Protein AF-A0A3P7GEI5-F1 (afdb_monomer_lite)

pLDDT: mean 79.21, std 18.47, range [28.09, 93.94]

Structure (mmCIF, N/CA/C/O backbone):
data_AF-A0A3P7GEI5-F1
#
_entry.id   AF-A0A3P7GEI5-F1
#
loop_
_atom_site.group_PDB
_atom_site.id
_atom_site.type_symbol
_atom_site.label_atom_id
_atom_site.label_alt_id
_atom_site.label_comp_id
_atom_site.label_asym_id
_atom_site.label_entity_id
_atom_site.label_seq_id
_atom_site.pdbx_PDB_ins_code
_atom_site.Cartn_x
_atom_site.Cartn_y
_atom_site.Cartn_z
_atom_site.occupancy
_atom_site.B_iso_or_equiv
_atom_site.auth_seq_id
_atom_site.auth_comp_id
_atom_site.auth_asym_id
_atom_site.auth_atom_id
_atom_site.pdbx_PDB_model_num
ATOM 1 N N . MET A 1 1 ? -8.262 2.305 -17.822 1.00 51.09 1 MET A N 1
ATOM 2 C CA . MET A 1 1 ? -7.871 2.107 -16.410 1.00 51.09 1 MET A CA 1
ATOM 3 C C . MET A 1 1 ? -6.719 3.058 -16.124 1.00 51.09 1 MET A C 1
ATOM 5 O O . MET A 1 1 ? -5.662 2.891 -16.718 1.00 51.09 1 MET A O 1
ATOM 9 N N . PHE A 1 2 ? -6.947 4.120 -15.348 1.00 49.34 2 PHE A N 1
ATOM 10 C CA . PHE A 1 2 ? -5.904 5.107 -15.054 1.00 49.34 2 PHE A CA 1
ATOM 11 C C . PHE A 1 2 ? -4.950 4.540 -13.990 1.00 49.34 2 PHE A C 1
ATOM 13 O O . PHE A 1 2 ? -5.427 4.107 -12.939 1.00 49.34 2 PHE A O 1
ATOM 20 N N . PRO A 1 3 ? -3.633 4.481 -14.249 1.00 67.38 3 PRO A N 1
ATOM 21 C CA . PRO A 1 3 ? -2.672 4.022 -13.256 1.00 67.38 3 PRO A CA 1
ATOM 22 C C . PRO A 1 3 ? -2.550 5.061 -12.139 1.00 67.38 3 PRO A C 1
ATOM 24 O O . PRO A 1 3 ? -2.457 6.259 -12.406 1.00 67.38 3 PRO A O 1
ATOM 27 N N . ASN A 1 4 ? -2.525 4.599 -10.893 1.00 79.38 4 ASN A N 1
ATOM 28 C CA . ASN A 1 4 ? -2.293 5.459 -9.740 1.00 79.38 4 ASN A CA 1
ATOM 29 C C . ASN A 1 4 ? -0.795 5.515 -9.472 1.00 79.38 4 ASN A C 1
ATOM 31 O O . ASN A 1 4 ? -0.118 4.489 -9.485 1.00 79.38 4 ASN A O 1
ATOM 35 N N . LEU A 1 5 ? -0.265 6.711 -9.254 1.00 86.31 5 LEU A N 1
ATOM 36 C CA . LEU A 1 5 ? 1.163 6.922 -9.094 1.00 86.31 5 LEU A CA 1
ATOM 37 C C . LEU A 1 5 ? 1.453 7.564 -7.741 1.00 86.31 5 LEU A C 1
ATOM 39 O O . LEU A 1 5 ? 0.870 8.590 -7.399 1.00 86.31 5 LEU A O 1
ATOM 43 N N . LEU A 1 6 ? 2.397 6.977 -7.014 1.00 87.94 6 LEU A N 1
ATOM 44 C CA . LEU A 1 6 ? 2.919 7.493 -5.760 1.00 87.94 6 LEU A CA 1
ATOM 45 C C . LEU A 1 6 ? 4.412 7.781 -5.913 1.00 87.94 6 LEU A C 1
ATOM 47 O O . LEU A 1 6 ? 5.190 6.873 -6.188 1.00 87.94 6 LEU A O 1
ATOM 51 N N . SER A 1 7 ? 4.813 9.036 -5.733 1.00 88.75 7 SER A N 1
ATOM 52 C CA . SER A 1 7 ? 6.214 9.461 -5.807 1.00 88.75 7 SER A CA 1
ATOM 53 C C . SER A 1 7 ? 6.603 10.153 -4.507 1.00 88.75 7 SER A C 1
ATOM 55 O O . SER A 1 7 ? 5.928 11.090 -4.078 1.00 88.75 7 SER A O 1
ATOM 57 N N . HIS A 1 8 ? 7.677 9.686 -3.871 1.00 87.88 8 HIS A N 1
ATOM 58 C CA . HIS A 1 8 ? 8.245 10.363 -2.710 1.00 87.88 8 HIS A CA 1
ATOM 59 C C . HIS A 1 8 ? 9.201 11.464 -3.178 1.00 87.88 8 HIS A C 1
ATOM 61 O O . HIS A 1 8 ? 10.184 11.197 -3.863 1.00 87.88 8 HIS A O 1
ATOM 67 N N . LEU A 1 9 ? 8.931 12.708 -2.795 1.00 87.31 9 LEU A N 1
ATOM 68 C CA . LEU A 1 9 ? 9.776 13.860 -3.118 1.00 87.31 9 LEU A CA 1
ATOM 69 C C . LEU A 1 9 ? 10.858 14.077 -2.042 1.00 87.31 9 LEU A C 1
ATOM 71 O O . LEU A 1 9 ? 10.653 13.670 -0.896 1.00 87.31 9 LEU A O 1
ATOM 75 N N . PRO A 1 10 ? 11.989 14.738 -2.363 1.00 84.06 10 PRO A N 1
ATOM 76 C CA . PRO A 1 10 ? 12.371 15.281 -3.677 1.00 84.06 10 PRO A CA 1
ATOM 77 C C . PRO A 1 10 ? 13.013 14.263 -4.641 1.00 84.06 10 PRO A C 1
ATOM 79 O O . PRO A 1 10 ? 12.844 14.403 -5.847 1.00 84.06 10 PRO A O 1
ATOM 82 N N . PHE A 1 11 ? 13.695 13.228 -4.132 1.00 81.69 11 PHE A N 1
ATOM 83 C CA . PHE A 1 11 ? 14.410 12.207 -4.929 1.00 81.69 11 PHE A CA 1
ATOM 84 C C . PHE A 1 11 ? 14.115 10.771 -4.459 1.00 81.69 11 PHE A C 1
ATOM 86 O O . PHE A 1 11 ? 14.974 9.891 -4.498 1.00 81.69 11 PHE A O 1
ATOM 93 N N . GLY A 1 12 ? 12.919 10.535 -3.925 1.00 84.19 12 GLY A N 1
ATOM 94 C CA . GLY A 1 12 ? 12.517 9.225 -3.429 1.00 84.19 12 GLY A CA 1
ATOM 95 C C . GLY A 1 12 ? 12.094 8.260 -4.545 1.00 84.19 12 GLY A C 1
ATOM 96 O O . GLY A 1 12 ? 12.020 8.628 -5.720 1.00 84.19 12 GLY A O 1
ATOM 97 N N . PRO A 1 13 ? 11.821 6.992 -4.194 1.00 89.94 13 PRO A N 1
ATOM 98 C CA . PRO A 1 13 ? 11.316 6.018 -5.149 1.00 89.94 13 PRO A CA 1
ATOM 99 C C . PRO A 1 13 ? 9.909 6.396 -5.614 1.00 89.94 13 PRO A C 1
ATOM 101 O O . PRO A 1 13 ? 9.112 6.968 -4.860 1.00 89.94 13 PRO A O 1
ATOM 104 N N . THR A 1 14 ? 9.594 6.008 -6.846 1.00 91.00 14 THR A N 1
ATOM 105 C CA . THR A 1 14 ? 8.253 6.143 -7.404 1.00 91.00 14 THR A CA 1
ATOM 106 C C . THR A 1 14 ? 7.662 4.758 -7.628 1.00 91.00 14 THR A C 1
ATOM 108 O O . THR A 1 14 ? 8.308 3.861 -8.176 1.00 91.00 14 THR A O 1
ATOM 111 N N . ALA A 1 15 ? 6.427 4.581 -7.171 1.00 91.69 15 ALA A N 1
ATOM 112 C CA . ALA A 1 15 ? 5.646 3.373 -7.330 1.00 91.69 15 ALA A CA 1
ATOM 113 C C . ALA A 1 15 ? 4.418 3.658 -8.200 1.00 91.69 15 ALA A C 1
ATOM 115 O O . ALA A 1 15 ? 3.631 4.568 -7.935 1.00 91.69 15 ALA A O 1
ATOM 116 N N . LYS A 1 16 ? 4.245 2.857 -9.247 1.00 91.31 16 LYS A N 1
ATOM 117 C CA . LYS A 1 16 ? 3.048 2.842 -10.085 1.00 91.31 16 LYS A CA 1
ATOM 118 C C . LYS A 1 16 ? 2.194 1.657 -9.692 1.00 91.31 16 LYS A C 1
ATOM 120 O O . LYS A 1 16 ? 2.661 0.521 -9.723 1.00 91.31 16 LYS A O 1
ATOM 125 N N . PHE A 1 17 ? 0.943 1.940 -9.369 1.00 91.19 17 PHE A N 1
ATOM 126 C CA . PHE A 1 17 ? -0.046 0.959 -8.977 1.00 91.19 17 PHE A CA 1
ATOM 127 C C . PHE A 1 17 ? -1.131 0.851 -10.043 1.00 91.19 17 PHE A C 1
ATOM 129 O O . PHE A 1 17 ? -1.752 1.841 -10.443 1.00 91.19 17 PHE A O 1
ATOM 136 N N . THR A 1 18 ? -1.368 -0.370 -10.507 1.00 90.94 18 THR A N 1
ATOM 137 C CA . THR A 1 18 ? -2.522 -0.685 -11.352 1.00 90.94 18 THR A CA 1
ATOM 138 C C . THR A 1 18 ? -3.602 -1.249 -10.449 1.00 90.94 18 THR A C 1
ATOM 140 O O . THR A 1 18 ? -3.408 -2.316 -9.872 1.00 90.94 18 THR A O 1
ATOM 143 N N . LEU A 1 19 ? -4.702 -0.509 -10.295 1.00 91.62 19 LEU A N 1
ATOM 144 C CA . LEU A 1 19 ? -5.815 -0.901 -9.434 1.00 91.62 19 LEU A CA 1
ATOM 145 C C . LEU A 1 19 ? -6.827 -1.742 -10.206 1.00 91.62 19 LEU A C 1
ATOM 147 O O . LEU A 1 19 ? -7.167 -1.408 -11.339 1.00 91.62 19 LEU A O 1
ATOM 151 N N . PHE A 1 20 ? -7.362 -2.770 -9.565 1.00 90.50 20 PHE A N 1
ATOM 152 C CA . PHE A 1 20 ? -8.468 -3.588 -10.048 1.00 90.50 20 PHE A CA 1
ATOM 153 C C . PHE A 1 20 ? -9.391 -3.951 -8.877 1.00 90.50 20 PHE A C 1
ATOM 155 O O . PHE A 1 20 ? -9.077 -3.659 -7.722 1.00 90.50 20 PHE A O 1
ATOM 162 N N . ASN A 1 21 ? -10.569 -4.510 -9.176 1.00 90.62 21 ASN A N 1
ATOM 163 C CA . ASN A 1 21 ? -11.620 -4.778 -8.182 1.00 90.62 21 ASN A CA 1
ATOM 164 C C . ASN A 1 21 ? -11.959 -3.549 -7.321 1.00 90.62 21 ASN A C 1
ATOM 166 O O . ASN A 1 21 ? -12.082 -3.636 -6.099 1.00 90.62 21 ASN A O 1
ATOM 170 N N . VAL A 1 22 ? -12.058 -2.384 -7.966 1.00 90.56 22 VAL A N 1
ATOM 171 C CA . VAL A 1 22 ? -12.298 -1.121 -7.269 1.00 90.56 22 VAL A CA 1
ATOM 172 C C . VAL A 1 22 ? -13.778 -1.005 -6.919 1.00 90.56 22 VAL A C 1
ATOM 174 O O . VAL A 1 22 ? -14.616 -0.938 -7.813 1.00 90.56 22 VAL A O 1
ATOM 177 N N . LEU A 1 23 ? -14.080 -0.939 -5.625 1.00 90.06 23 LEU A N 1
ATOM 178 C CA . LEU A 1 23 ? -15.381 -0.527 -5.102 1.00 90.06 23 LEU A CA 1
ATOM 179 C C . LEU A 1 23 ? -15.231 0.857 -4.491 1.00 90.06 23 LEU A C 1
ATOM 181 O O . LEU A 1 23 ? -14.403 1.061 -3.597 1.00 90.06 23 LEU A O 1
ATOM 185 N N . MET A 1 24 ? -16.002 1.816 -4.994 1.00 87.88 24 MET A N 1
ATOM 186 C CA . MET A 1 24 ? -15.895 3.206 -4.575 1.00 87.88 24 MET A CA 1
ATOM 187 C C . MET A 1 24 ? -16.733 3.435 -3.324 1.00 87.88 24 MET A C 1
ATOM 189 O O . MET A 1 24 ? -17.737 2.773 -3.093 1.00 87.88 24 MET A O 1
ATOM 193 N N . ARG A 1 25 ? -16.363 4.435 -2.517 1.00 83.44 25 ARG A N 1
ATOM 194 C CA . ARG A 1 25 ? -17.124 4.782 -1.304 1.00 83.44 25 ARG A CA 1
ATOM 195 C C . ARG A 1 25 ? -18.602 5.080 -1.596 1.00 83.44 25 ARG A C 1
ATOM 197 O O . ARG A 1 25 ? -19.441 4.821 -0.747 1.00 83.44 25 ARG A O 1
ATOM 204 N N . HIS A 1 26 ? -18.893 5.649 -2.763 1.00 84.56 26 HIS A N 1
ATOM 205 C CA . HIS A 1 26 ? -20.249 6.017 -3.172 1.00 84.56 26 HIS A CA 1
ATOM 206 C C . HIS A 1 26 ? -21.148 4.815 -3.480 1.00 84.56 26 HIS A C 1
ATOM 208 O O . HIS A 1 26 ? -22.360 4.983 -3.503 1.00 84.56 26 HIS A O 1
ATOM 214 N N . ASP A 1 27 ? -20.565 3.631 -3.679 1.00 84.88 27 ASP A N 1
ATOM 215 C CA . ASP A 1 27 ? -21.312 2.404 -3.964 1.00 84.88 27 ASP A CA 1
ATOM 216 C C . ASP A 1 27 ? -21.760 1.691 -2.674 1.00 84.88 27 ASP A C 1
ATOM 218 O O . ASP A 1 27 ? -22.580 0.777 -2.719 1.00 84.88 27 ASP A O 1
ATOM 222 N N . PHE A 1 28 ? -21.220 2.088 -1.516 1.00 79.12 28 PHE A N 1
ATOM 223 C CA . PHE A 1 28 ? -21.655 1.579 -0.217 1.00 79.12 28 PHE A CA 1
ATOM 224 C C . PHE A 1 28 ? -22.923 2.305 0.244 1.00 79.12 28 PHE A C 1
ATOM 226 O O . PHE A 1 28 ? -23.109 3.486 -0.049 1.00 79.12 28 PHE A O 1
ATOM 233 N N . GLU A 1 29 ? -23.756 1.614 1.031 1.00 78.25 29 GLU A N 1
ATOM 234 C CA . GLU A 1 29 ? -24.872 2.228 1.765 1.00 78.25 29 GLU A CA 1
ATOM 235 C C . GLU A 1 29 ? -24.408 3.506 2.473 1.00 78.25 29 GLU A C 1
ATOM 237 O O . GLU A 1 29 ? -23.252 3.567 2.905 1.00 78.25 29 GLU A O 1
ATOM 242 N N . GLU A 1 30 ? -25.282 4.517 2.585 1.00 64.88 30 GLU A N 1
ATOM 243 C CA . GLU A 1 30 ? -24.971 5.834 3.160 1.00 64.88 30 GLU A CA 1
ATOM 244 C C . GLU A 1 30 ? -24.482 5.732 4.614 1.00 64.88 30 GLU A C 1
ATOM 246 O O . GLU A 1 30 ? -25.185 5.986 5.591 1.00 64.88 30 GLU A O 1
ATOM 251 N N . LYS A 1 31 ? -23.207 5.390 4.771 1.00 65.12 31 LYS A N 1
ATOM 252 C CA . LYS A 1 31 ? -22.482 5.483 6.022 1.00 65.12 31 LYS A CA 1
ATOM 253 C C . LYS A 1 31 ? -22.081 6.941 6.168 1.00 65.12 31 LYS A C 1
ATOM 255 O O . LYS A 1 31 ? -21.508 7.542 5.248 1.00 65.12 31 LYS A O 1
ATOM 260 N N . GLY A 1 32 ? -22.391 7.507 7.333 1.00 67.38 32 GLY A N 1
ATOM 261 C CA . GLY A 1 32 ? -22.089 8.893 7.673 1.00 67.38 32 GLY A CA 1
ATOM 262 C C . GLY A 1 32 ? -20.628 9.281 7.413 1.00 67.38 32 GLY A C 1
ATOM 263 O O . GLY A 1 32 ? -19.756 8.456 7.112 1.00 67.38 32 GLY A O 1
ATOM 264 N N . ARG A 1 33 ? -20.337 10.579 7.511 1.00 65.75 33 ARG A N 1
ATOM 265 C CA . ARG A 1 33 ? -18.978 11.098 7.325 1.00 65.75 33 ARG A CA 1
ATOM 266 C C . ARG A 1 33 ? -18.023 10.378 8.286 1.00 65.75 33 ARG A C 1
ATOM 268 O O . ARG A 1 33 ? -18.181 10.465 9.499 1.00 65.75 33 ARG A O 1
ATOM 275 N N . GLY A 1 34 ? -17.052 9.652 7.726 1.00 65.44 34 GLY A N 1
ATOM 276 C CA . GLY A 1 34 ? -16.052 8.928 8.513 1.00 65.44 34 GLY A CA 1
ATOM 277 C C . GLY A 1 34 ? -15.271 9.870 9.433 1.00 65.44 34 GLY A C 1
ATOM 278 O O . GLY A 1 34 ? -15.174 11.073 9.165 1.00 65.44 34 GLY A O 1
ATOM 279 N N . SER A 1 35 ? -14.708 9.330 10.516 1.00 69.25 35 SER A N 1
ATOM 280 C CA . SER A 1 35 ? -13.896 10.125 11.437 1.00 69.25 35 SER A CA 1
ATOM 281 C C . SER A 1 35 ? -12.685 10.720 10.703 1.00 69.25 35 SER A C 1
ATOM 283 O O . SER A 1 35 ? -12.006 10.051 9.923 1.00 69.25 35 SER A O 1
ATOM 285 N N . GLY A 1 36 ? -12.398 12.001 10.950 1.00 74.50 36 GLY A N 1
ATOM 286 C CA . GLY A 1 36 ? -11.228 12.693 10.390 1.00 74.50 36 GLY A CA 1
ATOM 287 C C . GLY A 1 36 ? -9.896 12.274 11.024 1.00 74.50 36 GLY A C 1
ATOM 288 O O . GLY A 1 36 ? -8.890 12.943 10.816 1.00 74.50 36 GLY A O 1
ATOM 289 N N . ALA A 1 37 ? -9.892 11.211 11.830 1.00 85.94 37 ALA A N 1
ATOM 290 C CA . ALA A 1 37 ? -8.711 10.727 12.523 1.00 85.94 37 ALA A CA 1
ATOM 291 C C . ALA A 1 37 ? -7.757 9.998 11.562 1.00 85.94 37 ALA A C 1
ATOM 293 O O . ALA A 1 37 ? -8.182 9.411 10.557 1.00 85.94 37 ALA A O 1
ATOM 294 N N . TYR A 1 38 ? -6.465 10.032 11.890 1.00 88.81 38 TYR A N 1
ATOM 295 C CA . TYR A 1 38 ? -5.421 9.374 11.111 1.00 88.81 38 TYR A CA 1
ATOM 296 C C . TYR A 1 38 ? -5.461 7.858 11.315 1.00 88.81 38 TYR A C 1
ATOM 298 O O . TYR A 1 38 ? -5.423 7.409 12.459 1.00 88.81 38 TYR A O 1
ATOM 306 N N . PRO A 1 39 ? -5.559 7.061 10.240 1.00 90.69 39 PRO A N 1
ATOM 307 C CA . PRO A 1 39 ? -5.712 5.622 10.366 1.00 90.69 39 PRO A CA 1
ATOM 308 C C . PRO A 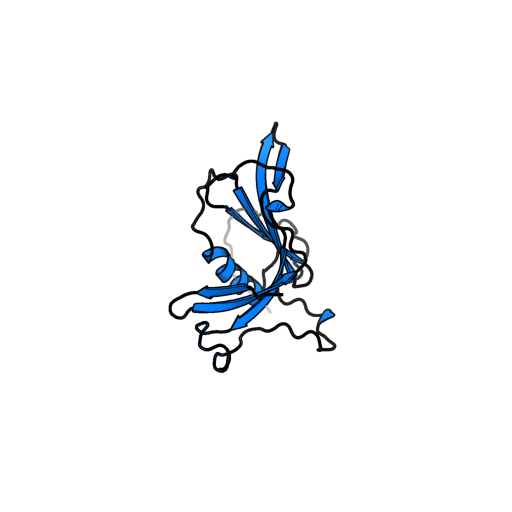1 39 ? -4.440 4.960 10.897 1.00 90.69 39 PRO A C 1
ATOM 310 O O . PRO A 1 39 ? -3.331 5.326 10.515 1.00 90.69 39 PRO A O 1
ATOM 313 N N . GLN A 1 40 ? -4.612 3.923 11.710 1.00 90.75 40 GLN A N 1
ATOM 314 C CA . GLN A 1 40 ? -3.550 2.966 11.993 1.00 90.75 40 GLN A CA 1
ATOM 315 C C . GLN A 1 40 ? -3.311 2.058 10.782 1.00 90.75 40 GLN A C 1
ATOM 317 O O . GLN A 1 40 ? -4.230 1.797 10.004 1.00 90.75 40 GLN A O 1
ATOM 322 N N . HIS A 1 41 ? -2.080 1.575 10.617 1.00 90.81 41 HIS A N 1
ATOM 323 C CA . HIS A 1 41 ? -1.720 0.649 9.545 1.00 90.81 41 HIS A CA 1
ATOM 324 C C . HIS A 1 41 ? -1.587 -0.767 10.077 1.00 90.81 41 HIS A C 1
ATOM 326 O O . HIS A 1 41 ? -0.781 -1.011 10.972 1.00 90.81 41 HIS A O 1
ATOM 332 N N . LEU A 1 42 ? -2.304 -1.696 9.458 1.00 92.44 42 LEU A N 1
ATOM 333 C CA . LEU A 1 42 ? -2.098 -3.125 9.626 1.00 92.44 42 LEU A CA 1
ATOM 334 C C . LEU A 1 42 ? -1.508 -3.677 8.329 1.00 92.44 42 LEU A C 1
ATOM 336 O O . LEU A 1 42 ? -2.089 -3.487 7.263 1.00 92.44 42 LEU A O 1
ATOM 340 N N . PHE A 1 43 ? -0.350 -4.327 8.422 1.00 92.38 43 PHE A N 1
ATOM 341 C CA . PHE A 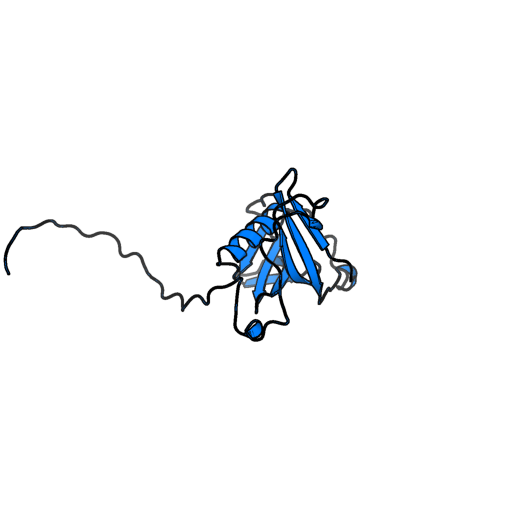1 43 ? 0.284 -5.012 7.298 1.00 92.38 43 PHE A CA 1
ATOM 342 C C . PHE A 1 43 ? 0.295 -6.511 7.580 1.00 92.38 43 PHE A C 1
ATOM 344 O O . PHE A 1 43 ? 0.870 -6.929 8.582 1.00 92.38 43 PHE A O 1
ATOM 351 N N . HIS A 1 44 ? -0.316 -7.295 6.700 1.00 91.88 44 HIS A N 1
ATOM 352 C CA . HIS A 1 44 ? -0.268 -8.753 6.720 1.00 91.88 44 HIS A CA 1
ATOM 353 C C . HIS A 1 44 ? 0.506 -9.243 5.489 1.00 91.88 44 HIS A C 1
ATOM 355 O O . HIS A 1 44 ? 0.254 -8.777 4.377 1.00 91.88 44 HIS A O 1
ATOM 361 N N . GLY A 1 45 ? 1.491 -10.118 5.689 1.00 87.19 45 GLY A N 1
ATOM 362 C CA . GLY A 1 45 ? 2.486 -10.442 4.661 1.00 87.19 45 GLY A CA 1
ATOM 363 C C . GLY A 1 45 ? 3.473 -9.291 4.409 1.00 87.19 45 GLY A C 1
ATOM 364 O O . GLY A 1 45 ? 3.707 -8.451 5.281 1.00 87.19 45 GLY A O 1
ATOM 365 N N . LEU A 1 46 ? 4.057 -9.214 3.206 1.00 88.31 46 LEU A N 1
ATOM 366 C CA . LEU A 1 46 ? 5.087 -8.219 2.830 1.00 88.31 46 LEU A CA 1
ATOM 367 C C . LEU A 1 46 ? 6.401 -8.331 3.635 1.00 88.31 46 LEU A C 1
ATOM 369 O O . LEU A 1 46 ? 7.013 -7.314 3.981 1.00 88.31 46 LEU A O 1
ATOM 373 N N . ASN A 1 47 ? 6.832 -9.550 3.959 1.00 89.81 47 ASN A N 1
ATOM 374 C CA . ASN A 1 47 ? 7.984 -9.784 4.839 1.00 89.81 47 ASN A CA 1
ATOM 375 C C . ASN A 1 47 ? 9.332 -9.804 4.099 1.00 89.81 47 ASN A C 1
ATOM 377 O O . ASN A 1 47 ? 10.376 -9.591 4.728 1.00 89.81 47 ASN A O 1
ATOM 381 N N . THR A 1 48 ? 9.324 -9.972 2.772 1.00 92.25 48 THR A N 1
ATOM 382 C CA . THR A 1 48 ? 10.538 -9.956 1.941 1.00 92.25 48 THR A CA 1
ATOM 383 C C . THR A 1 48 ? 11.178 -8.563 1.890 1.00 92.25 48 THR A C 1
ATOM 385 O O . THR A 1 48 ? 10.571 -7.556 2.255 1.00 92.25 48 THR A O 1
ATOM 388 N N . ASN A 1 49 ? 12.413 -8.455 1.387 1.00 91.44 49 ASN A N 1
ATOM 389 C CA . ASN A 1 49 ? 13.070 -7.150 1.210 1.00 91.44 49 ASN A CA 1
ATOM 390 C C . ASN A 1 49 ? 12.272 -6.212 0.287 1.00 91.44 49 ASN A C 1
ATOM 392 O O . ASN A 1 49 ? 12.179 -5.011 0.550 1.00 91.44 49 ASN A O 1
ATOM 396 N N . LEU A 1 50 ? 11.656 -6.767 -0.761 1.00 90.81 50 LEU A N 1
ATOM 397 C CA . LEU A 1 50 ? 10.767 -6.026 -1.651 1.00 90.81 50 LEU A CA 1
ATOM 398 C C . LEU A 1 50 ? 9.471 -5.632 -0.930 1.00 90.81 50 LEU A C 1
ATOM 400 O O . LEU A 1 50 ? 9.073 -4.469 -0.992 1.00 90.81 50 LEU A O 1
ATOM 404 N N . GLY A 1 51 ? 8.865 -6.562 -0.186 1.00 91.25 51 GLY A N 1
ATOM 405 C CA . GLY A 1 51 ? 7.677 -6.309 0.627 1.00 91.25 51 GLY A CA 1
ATOM 406 C C . GLY A 1 51 ? 7.891 -5.201 1.658 1.00 91.25 51 GLY A C 1
ATOM 407 O O . GLY A 1 51 ? 7.101 -4.261 1.727 1.00 91.25 51 GLY A O 1
ATOM 408 N N . ARG A 1 52 ? 9.019 -5.213 2.377 1.00 91.88 52 ARG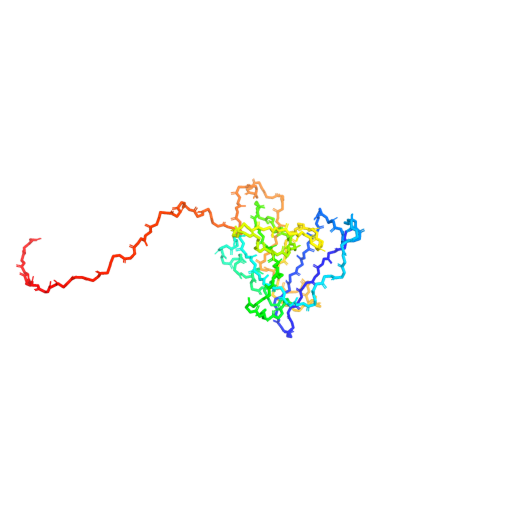 A N 1
ATOM 409 C CA . ARG A 1 52 ? 9.409 -4.147 3.316 1.00 91.88 52 ARG A CA 1
ATOM 410 C C . ARG A 1 52 ? 9.563 -2.796 2.627 1.00 91.88 52 ARG A C 1
ATOM 412 O O . ARG A 1 52 ? 9.199 -1.770 3.203 1.00 91.88 52 ARG A O 1
ATOM 419 N N . ARG A 1 53 ? 10.066 -2.772 1.390 1.00 91.00 53 ARG A N 1
ATOM 420 C CA . ARG A 1 53 ? 10.181 -1.536 0.610 1.00 91.00 53 ARG A CA 1
ATOM 421 C C . ARG A 1 53 ? 8.819 -0.985 0.206 1.00 91.00 53 ARG A C 1
ATOM 423 O O . ARG A 1 53 ? 8.572 0.204 0.397 1.00 91.00 53 ARG A O 1
ATOM 430 N N . VAL A 1 54 ? 7.923 -1.844 -0.277 1.00 91.88 54 VAL A N 1
ATOM 431 C CA . VAL A 1 54 ? 6.533 -1.469 -0.572 1.00 91.88 54 VAL A CA 1
ATOM 432 C C . VAL A 1 54 ? 5.831 -0.974 0.696 1.00 91.88 54 VAL A C 1
ATOM 434 O O . VAL A 1 54 ? 5.214 0.088 0.684 1.00 91.88 54 VAL A O 1
ATOM 437 N N . ARG A 1 55 ? 5.994 -1.682 1.819 1.00 92.38 55 ARG A N 1
ATOM 438 C CA . ARG A 1 55 ? 5.470 -1.294 3.135 1.00 92.38 55 ARG A CA 1
ATOM 439 C C . ARG A 1 55 ? 5.958 0.093 3.548 1.00 92.38 55 ARG A C 1
ATOM 441 O O . ARG A 1 55 ? 5.169 0.897 4.034 1.00 92.38 55 ARG A O 1
ATOM 448 N N . CYS A 1 56 ? 7.240 0.391 3.332 1.00 91.12 56 CYS A N 1
ATOM 449 C CA . CYS A 1 56 ? 7.812 1.706 3.605 1.00 91.12 56 CYS A CA 1
ATOM 450 C C . CYS A 1 56 ? 7.127 2.795 2.767 1.00 91.12 56 CYS A C 1
ATOM 452 O O . CYS A 1 56 ? 6.674 3.790 3.325 1.00 91.12 56 CYS A O 1
ATOM 454 N N . ILE A 1 57 ? 6.971 2.576 1.460 1.00 91.31 57 ILE A N 1
ATOM 455 C CA . ILE A 1 57 ? 6.292 3.512 0.551 1.00 91.31 57 ILE A CA 1
ATOM 456 C C . ILE A 1 57 ? 4.844 3.775 1.011 1.00 91.31 57 ILE A C 1
ATOM 458 O O . ILE A 1 57 ? 4.430 4.923 1.163 1.00 91.31 57 ILE A O 1
ATOM 462 N N . LEU A 1 58 ? 4.091 2.712 1.314 1.00 90.94 58 LEU A N 1
ATOM 463 C CA . LEU A 1 58 ? 2.681 2.807 1.710 1.00 90.94 58 LEU A CA 1
ATOM 464 C C . LEU A 1 58 ? 2.480 3.436 3.095 1.00 90.94 58 LEU A C 1
ATOM 466 O O . LEU A 1 58 ? 1.544 4.210 3.286 1.00 90.94 58 LEU A O 1
ATOM 470 N N . LYS A 1 59 ? 3.358 3.141 4.062 1.00 90.94 59 LYS A N 1
ATOM 471 C CA . LYS A 1 59 ? 3.278 3.698 5.421 1.00 90.94 59 LYS A CA 1
ATOM 472 C C . LYS A 1 59 ? 3.457 5.216 5.425 1.00 90.94 59 LYS A C 1
ATOM 474 O O . LYS A 1 59 ? 2.773 5.902 6.171 1.00 90.94 59 LYS A O 1
ATOM 479 N N . HIS A 1 60 ? 4.350 5.745 4.590 1.00 89.25 60 HIS A N 1
ATOM 480 C CA . HIS A 1 60 ? 4.632 7.184 4.541 1.00 89.25 60 HIS A CA 1
ATOM 481 C C . HIS A 1 60 ? 3.581 7.995 3.771 1.00 89.25 60 HIS A C 1
ATOM 483 O O . HIS A 1 60 ? 3.718 9.212 3.659 1.00 89.25 60 HIS A O 1
ATOM 489 N N . LEU A 1 61 ? 2.529 7.353 3.252 1.00 87.19 61 LEU A N 1
ATOM 490 C CA . LEU A 1 61 ? 1.391 8.060 2.669 1.00 87.19 61 LEU A CA 1
ATOM 491 C C . LEU A 1 61 ? 0.526 8.739 3.740 1.00 87.19 61 LEU A C 1
ATOM 493 O O . LEU A 1 61 ? -0.151 9.726 3.455 1.00 87.19 61 LEU A O 1
ATOM 497 N N . PHE A 1 62 ? 0.545 8.218 4.968 1.00 87.38 62 PHE A N 1
ATOM 498 C CA . PHE A 1 62 ? -0.264 8.725 6.064 1.00 87.38 62 PHE A CA 1
ATOM 499 C C . PHE A 1 62 ? 0.619 9.205 7.219 1.00 87.38 62 PHE A C 1
ATOM 501 O O . PHE A 1 62 ? 1.703 8.666 7.456 1.00 87.38 62 PHE A O 1
ATOM 508 N N . PRO A 1 63 ? 0.170 10.230 7.956 1.00 89.12 63 PRO A N 1
ATOM 509 C CA . PRO A 1 63 ? 0.855 10.670 9.159 1.00 89.12 63 PRO A CA 1
ATOM 510 C C . PRO A 1 63 ? 0.727 9.626 10.273 1.00 89.12 63 PRO A C 1
ATOM 512 O O . PRO A 1 63 ? -0.159 8.770 10.259 1.00 89.12 63 PRO A O 1
ATOM 515 N N . VAL A 1 64 ? 1.602 9.738 11.272 1.00 88.06 64 VAL A N 1
ATOM 516 C CA . VAL A 1 64 ? 1.611 8.832 12.423 1.00 88.06 64 VAL A CA 1
ATOM 517 C C . VAL A 1 64 ? 0.272 8.934 13.178 1.00 88.06 64 VAL A C 1
ATOM 519 O O . VAL A 1 64 ? -0.131 10.039 13.558 1.00 88.06 64 VAL A O 1
ATOM 522 N N . PRO A 1 65 ? -0.437 7.810 13.385 1.00 90.06 65 PRO A N 1
ATOM 523 C CA . PRO A 1 65 ? -1.718 7.794 14.079 1.00 90.06 65 PRO A CA 1
ATOM 524 C C . PRO A 1 65 ? -1.548 8.024 15.584 1.00 90.06 65 PRO A C 1
ATOM 526 O O . PRO A 1 65 ? -0.496 7.751 16.158 1.00 90.06 65 PRO A O 1
ATOM 529 N N . LYS A 1 66 ? -2.621 8.476 16.240 1.00 88.31 66 LYS A N 1
ATOM 530 C CA . LYS A 1 66 ? -2.714 8.471 17.708 1.00 88.31 66 LYS A CA 1
ATOM 531 C C . LYS A 1 66 ? -3.147 7.087 18.197 1.00 88.31 66 LYS A C 1
ATOM 533 O O . LYS A 1 66 ? -3.945 6.435 17.518 1.00 88.31 66 LYS A O 1
ATOM 538 N N . GLU A 1 67 ? -2.703 6.689 19.387 1.00 83.00 67 GLU A N 1
ATOM 539 C CA . GLU A 1 67 ? -3.016 5.378 19.987 1.00 83.00 67 GLU A CA 1
ATOM 540 C C . GLU A 1 67 ? -4.527 5.135 20.142 1.00 83.00 67 GLU A C 1
ATOM 542 O O . GLU A 1 67 ? -5.010 4.039 19.881 1.00 83.00 67 GLU A O 1
ATOM 547 N N . GLU A 1 68 ? -5.304 6.178 20.440 1.00 84.06 68 GLU A N 1
ATOM 548 C CA . GLU A 1 68 ? -6.762 6.096 20.637 1.00 84.06 68 GLU A CA 1
ATOM 549 C C . GLU A 1 68 ? -7.577 5.974 19.332 1.00 84.06 68 GLU A C 1
ATOM 551 O O . GLU A 1 68 ? -8.814 5.969 19.344 1.00 84.06 68 GLU A O 1
ATOM 556 N N . THR A 1 69 ? -6.918 5.925 18.172 1.00 86.69 69 THR A N 1
ATOM 557 C CA . THR A 1 69 ? -7.620 5.969 16.887 1.00 86.69 69 THR A CA 1
ATOM 558 C C . THR A 1 69 ? -8.246 4.623 16.532 1.00 86.69 69 THR A C 1
ATOM 560 O O . THR A 1 69 ? -7.552 3.662 16.237 1.00 86.69 69 THR A O 1
ATOM 563 N N . LYS A 1 70 ? -9.578 4.591 16.427 1.00 88.75 70 LYS A N 1
ATOM 564 C CA . LYS A 1 70 ? -10.367 3.395 16.061 1.00 88.75 70 LYS A CA 1
ATOM 565 C C . LYS A 1 70 ? -10.362 3.041 14.566 1.00 88.75 70 LYS A C 1
ATOM 567 O O . LYS A 1 70 ? -11.016 2.093 14.140 1.00 88.75 70 LYS A O 1
ATOM 572 N N . ARG A 1 71 ? -9.698 3.854 13.745 1.00 89.31 71 ARG A N 1
ATOM 573 C CA . ARG A 1 71 ? -9.675 3.732 12.285 1.00 89.31 71 ARG A CA 1
ATOM 574 C C . ARG A 1 71 ? -8.443 2.938 11.869 1.00 89.31 71 ARG A C 1
ATOM 576 O O . ARG A 1 71 ? -7.335 3.315 12.239 1.00 89.31 71 ARG A O 1
ATOM 583 N N . VAL A 1 72 ? -8.631 1.900 11.063 1.00 91.38 72 VAL A N 1
ATOM 584 C CA . VAL A 1 72 ? -7.565 1.000 10.616 1.00 91.38 72 VAL A CA 1
ATOM 585 C C . VAL A 1 72 ? -7.615 0.845 9.102 1.00 91.38 72 VAL A C 1
ATOM 587 O O . VAL A 1 72 ? -8.650 0.578 8.492 1.00 91.38 72 VAL A O 1
ATOM 590 N N . VAL A 1 73 ? -6.458 1.017 8.485 1.00 92.62 73 VAL A N 1
ATOM 591 C CA . VAL A 1 73 ? -6.207 0.653 7.099 1.00 92.62 73 VAL A CA 1
ATOM 592 C C . VAL A 1 73 ? -5.443 -0.659 7.102 1.00 92.62 73 VAL A C 1
ATOM 594 O O . VAL A 1 73 ? -4.370 -0.754 7.700 1.00 92.62 73 VAL A O 1
ATOM 597 N N . VAL A 1 74 ? -5.995 -1.649 6.411 1.00 93.31 74 VAL A N 1
ATOM 598 C CA . VAL A 1 74 ? -5.405 -2.973 6.275 1.00 93.31 74 VAL A CA 1
ATOM 599 C C . VAL A 1 74 ? -4.829 -3.107 4.877 1.00 93.31 74 VAL A C 1
ATOM 601 O O . VAL A 1 74 ? -5.528 -2.938 3.875 1.00 93.31 74 VAL A O 1
ATOM 604 N N . TRP A 1 75 ? -3.547 -3.431 4.837 1.00 93.69 75 TRP A N 1
ATOM 605 C CA . TRP A 1 75 ? -2.841 -3.893 3.661 1.00 93.69 75 TRP A CA 1
ATOM 606 C C . TRP A 1 75 ? -2.521 -5.355 3.895 1.00 93.69 75 TRP A C 1
ATOM 608 O O . TRP A 1 75 ? -1.791 -5.686 4.828 1.00 93.69 75 TRP A O 1
ATOM 618 N N . TYR A 1 76 ? -3.063 -6.227 3.068 1.00 93.38 76 TYR A N 1
ATOM 619 C CA . TYR A 1 76 ? -2.699 -7.631 3.110 1.00 93.38 76 TYR A CA 1
ATOM 620 C C . TYR A 1 76 ? -2.283 -8.079 1.727 1.00 93.38 76 TYR A C 1
ATOM 622 O O . TYR A 1 76 ? -2.754 -7.550 0.720 1.00 93.38 76 TYR A O 1
ATOM 630 N N . GLU A 1 77 ? -1.348 -9.005 1.697 1.00 91.31 77 GLU A N 1
ATOM 631 C CA . GLU A 1 77 ? -0.865 -9.605 0.471 1.00 91.31 77 GLU A CA 1
ATOM 632 C C . GLU A 1 77 ? -1.448 -11.008 0.317 1.00 91.31 77 GLU A C 1
ATOM 634 O O . GLU A 1 77 ? -1.631 -11.720 1.301 1.00 91.31 77 GLU A O 1
ATOM 639 N N . ASP A 1 78 ? -1.813 -11.344 -0.915 1.00 89.94 78 ASP A N 1
ATOM 640 C CA . ASP A 1 78 ? -2.272 -12.667 -1.323 1.00 89.94 78 ASP A CA 1
ATOM 641 C C . ASP A 1 78 ? -1.839 -12.884 -2.775 1.00 89.94 78 ASP A C 1
ATOM 643 O O . ASP A 1 78 ? -2.175 -12.068 -3.633 1.00 89.94 78 ASP A O 1
ATOM 647 N N . GLU A 1 79 ? -1.072 -13.939 -3.045 1.00 86.88 79 GLU A N 1
ATOM 648 C CA . GLU A 1 79 ? -0.532 -14.259 -4.377 1.00 86.88 79 GLU A CA 1
ATOM 649 C C . GLU A 1 79 ? 0.170 -13.068 -5.080 1.00 86.88 79 GLU A C 1
ATOM 651 O O . GLU A 1 79 ? -0.084 -12.775 -6.249 1.00 86.88 79 GLU A O 1
ATOM 656 N N . ASP A 1 80 ? 1.044 -12.340 -4.373 1.00 87.44 80 ASP A N 1
ATOM 657 C CA . ASP A 1 80 ? 1.731 -11.118 -4.837 1.00 87.44 80 ASP A CA 1
ATOM 658 C C . ASP A 1 80 ? 0.812 -9.934 -5.203 1.00 87.44 80 ASP A C 1
ATOM 660 O O . ASP A 1 80 ? 1.260 -8.904 -5.730 1.00 87.44 80 ASP A O 1
ATOM 664 N N . ILE A 1 81 ? -0.477 -10.029 -4.885 1.00 90.00 81 ILE A N 1
ATOM 665 C CA . ILE A 1 81 ? -1.444 -8.949 -5.031 1.00 90.00 81 ILE A CA 1
ATOM 666 C C . ILE A 1 81 ? -1.621 -8.273 -3.681 1.00 90.00 81 ILE A C 1
ATOM 668 O O . ILE A 1 81 ? -1.961 -8.899 -2.679 1.00 90.00 81 ILE A O 1
ATOM 672 N N . ILE A 1 82 ? -1.468 -6.952 -3.663 1.00 92.56 82 ILE A N 1
ATOM 673 C CA . ILE A 1 82 ? -1.706 -6.175 -2.452 1.00 92.56 82 ILE A CA 1
ATOM 674 C C . ILE A 1 82 ? -3.163 -5.745 -2.448 1.00 92.56 82 ILE A C 1
ATOM 676 O O . ILE A 1 82 ? -3.628 -5.065 -3.364 1.00 92.56 82 ILE A O 1
ATOM 680 N N . ARG A 1 83 ? -3.884 -6.111 -1.398 1.00 93.94 83 ARG A N 1
ATOM 681 C CA . ARG A 1 83 ? -5.285 -5.762 -1.205 1.00 93.94 83 ARG A CA 1
ATOM 682 C C . ARG A 1 83 ? -5.407 -4.706 -0.121 1.00 93.94 83 ARG A C 1
ATOM 684 O O . ARG A 1 83 ? -4.824 -4.816 0.958 1.00 93.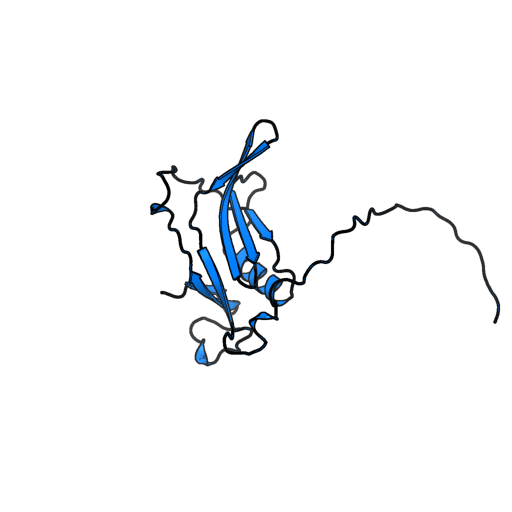94 83 ARG A O 1
ATOM 691 N N . PHE A 1 84 ? -6.170 -3.665 -0.427 1.00 93.50 84 PHE A N 1
ATOM 692 C CA . PHE A 1 84 ? -6.441 -2.559 0.479 1.00 93.50 84 PHE A CA 1
ATOM 693 C C . PHE A 1 84 ? -7.856 -2.658 1.019 1.00 93.50 84 PHE A C 1
ATOM 695 O O . PHE A 1 84 ? -8.817 -2.793 0.251 1.00 93.50 84 PHE A O 1
ATOM 702 N N . ARG A 1 85 ? -7.991 -2.545 2.339 1.00 92.38 85 ARG A N 1
ATOM 703 C CA . ARG A 1 85 ? -9.285 -2.422 3.009 1.00 92.38 85 ARG A CA 1
ATOM 704 C C . ARG A 1 85 ? -9.232 -1.342 4.073 1.00 92.38 85 ARG A C 1
ATOM 706 O O . ARG A 1 85 ? -8.196 -1.087 4.689 1.00 92.38 85 ARG A O 1
ATOM 713 N N . HIS A 1 86 ? -10.373 -0.707 4.298 1.00 90.44 86 HIS A N 1
ATOM 714 C CA . HIS A 1 86 ? -10.486 0.403 5.229 1.00 90.44 86 HIS A CA 1
ATOM 715 C C . HIS A 1 86 ? -11.639 0.182 6.207 1.00 90.44 86 HIS A C 1
ATOM 717 O O . HIS A 1 86 ? -12.814 0.325 5.854 1.00 90.44 86 HIS A O 1
ATOM 723 N N . HIS A 1 87 ? -11.268 -0.111 7.451 1.00 90.50 87 HIS A N 1
ATOM 724 C CA . HIS A 1 87 ? -12.174 -0.499 8.520 1.00 90.50 87 HIS A CA 1
ATOM 725 C C . HIS A 1 87 ? -12.118 0.487 9.692 1.00 90.50 87 HIS A C 1
ATOM 727 O O . HIS A 1 87 ? -11.100 1.120 9.967 1.00 90.50 87 HIS A O 1
ATOM 733 N N . THR A 1 88 ? -13.216 0.582 10.424 1.00 89.81 88 THR A N 1
ATOM 734 C CA . THR A 1 88 ? -13.240 1.056 11.807 1.00 89.81 88 THR A CA 1
ATOM 735 C C . THR A 1 88 ? -13.526 -0.149 12.680 1.00 89.81 88 THR A C 1
ATOM 737 O O . THR A 1 88 ? -14.354 -0.981 12.314 1.00 89.81 88 THR A O 1
ATOM 740 N N . TYR A 1 89 ? -12.876 -0.240 13.833 1.00 89.88 89 TYR A N 1
ATOM 741 C CA . TYR A 1 89 ? -13.196 -1.268 14.812 1.00 89.88 89 TYR A CA 1
ATOM 742 C C . TYR A 1 89 ? -13.850 -0.670 16.057 1.00 89.88 89 TYR A C 1
ATOM 744 O O . TYR A 1 89 ? -13.578 0.468 16.457 1.00 89.88 89 TYR A O 1
ATOM 752 N N . LYS A 1 90 ? -14.724 -1.449 16.684 1.00 90.19 90 LYS A N 1
ATOM 753 C CA . LYS A 1 90 ? -15.330 -1.155 17.981 1.00 90.19 90 LYS A CA 1
ATOM 754 C C . LYS A 1 90 ? -15.282 -2.424 18.823 1.00 90.19 90 LYS A C 1
ATOM 756 O O . LYS A 1 90 ? -15.460 -3.519 18.307 1.00 90.19 90 LYS A O 1
ATOM 761 N N . TYR A 1 91 ? -15.027 -2.261 20.114 1.00 90.25 91 TYR A N 1
ATOM 762 C CA . TYR A 1 91 ? -15.152 -3.348 21.075 1.00 90.25 91 TYR A CA 1
ATOM 763 C C . TYR A 1 91 ? -16.506 -3.216 21.765 1.00 90.25 91 TYR A C 1
ATOM 765 O O . TYR A 1 91 ? -16.749 -2.207 22.431 1.00 90.25 91 TYR A O 1
ATOM 773 N N . VAL A 1 92 ? -17.369 -4.214 21.596 1.00 91.44 92 VAL A N 1
ATOM 774 C CA . VAL A 1 92 ? -18.657 -4.341 22.292 1.00 91.44 92 VAL A CA 1
ATOM 775 C C . VAL A 1 92 ? -18.583 -5.628 23.100 1.00 91.44 92 VAL A C 1
ATOM 777 O O . VAL A 1 92 ? -18.313 -6.681 22.539 1.00 91.44 92 VAL A O 1
ATOM 780 N N . ASP A 1 93 ? -18.704 -5.546 24.425 1.00 89.25 93 ASP A N 1
ATOM 781 C CA . ASP A 1 93 ? -18.653 -6.716 25.319 1.00 89.25 93 ASP A CA 1
ATOM 782 C C . ASP A 1 93 ? -17.448 -7.657 25.089 1.00 89.25 93 ASP A C 1
ATOM 784 O O . ASP A 1 93 ? -17.553 -8.877 25.180 1.00 89.25 93 ASP A O 1
ATOM 788 N N . ARG A 1 94 ? -16.268 -7.075 24.812 1.00 87.31 94 ARG A N 1
ATOM 789 C CA . ARG A 1 94 ? -15.003 -7.766 24.453 1.00 87.31 94 ARG A CA 1
ATOM 790 C C . ARG A 1 94 ? -15.003 -8.479 23.094 1.00 87.31 94 ARG A C 1
ATOM 792 O O . ARG A 1 94 ? -14.002 -9.099 22.748 1.00 87.31 94 ARG A O 1
ATOM 799 N N . VAL A 1 95 ? -16.060 -8.344 22.303 1.00 90.81 95 VAL A N 1
ATOM 800 C CA . VAL A 1 95 ? -16.116 -8.788 20.908 1.00 90.81 95 VAL A CA 1
ATOM 801 C C . VAL A 1 95 ? -15.663 -7.647 19.998 1.00 90.81 95 VAL A C 1
ATOM 803 O O . VAL A 1 95 ? -16.058 -6.493 20.176 1.00 90.81 95 VAL A O 1
ATOM 806 N N . LEU A 1 96 ? -14.790 -7.966 19.041 1.00 90.69 96 LEU A N 1
ATOM 807 C CA . LEU A 1 96 ? -14.308 -7.022 18.036 1.00 90.69 96 LEU A CA 1
ATOM 808 C C . LEU A 1 96 ? -15.299 -6.965 16.871 1.00 90.69 96 LEU A C 1
ATOM 810 O O . LEU A 1 96 ? -15.378 -7.891 16.067 1.00 90.69 96 LEU A O 1
ATOM 814 N N . GLU A 1 97 ? -16.011 -5.854 16.749 1.00 91.00 97 GLU A N 1
ATOM 815 C CA . GLU A 1 97 ? -16.852 -5.561 15.595 1.00 91.00 97 GLU A CA 1
ATOM 816 C C . GLU A 1 97 ? -16.091 -4.661 14.624 1.00 91.00 97 GLU A C 1
ATOM 818 O O . GLU A 1 97 ? -15.484 -3.660 15.020 1.00 91.00 97 GLU A O 1
ATOM 823 N N . THR A 1 98 ? -16.116 -5.011 13.337 1.00 89.38 98 THR A N 1
ATOM 824 C CA . THR A 1 98 ? -15.464 -4.226 12.285 1.00 89.38 98 THR A CA 1
ATOM 825 C C . THR A 1 98 ? -16.487 -3.730 11.278 1.00 89.38 98 THR A C 1
ATOM 827 O O . THR A 1 98 ? -17.306 -4.478 10.753 1.00 89.38 98 THR A O 1
ATOM 830 N N . GLU A 1 99 ? -16.428 -2.437 10.995 1.00 88.44 99 GLU A N 1
ATOM 831 C CA . GLU A 1 99 ? -17.270 -1.779 10.010 1.00 88.44 99 GLU A CA 1
ATOM 832 C C . GLU A 1 99 ? -16.391 -1.247 8.891 1.00 88.44 99 GLU A C 1
ATOM 834 O O . GLU A 1 99 ? -15.399 -0.559 9.123 1.00 88.44 99 GLU A O 1
ATOM 839 N N . GLU A 1 100 ? -16.752 -1.535 7.650 1.00 87.12 100 GLU A N 1
ATOM 840 C CA . GLU A 1 100 ? -16.019 -0.993 6.518 1.00 87.12 100 GLU A CA 1
ATOM 841 C C . GLU A 1 100 ? -16.589 0.352 6.059 1.00 87.12 100 GLU A C 1
ATOM 843 O O . GLU A 1 100 ? -17.808 0.501 5.936 1.00 87.12 100 GLU A O 1
ATOM 848 N N . HIS A 1 101 ? -15.717 1.321 5.769 1.00 82.81 101 HIS A N 1
ATOM 849 C CA . HIS A 1 101 ? -16.134 2.673 5.366 1.00 82.81 101 HIS A CA 1
ATOM 850 C C . HIS A 1 101 ? -15.482 3.203 4.086 1.00 82.81 101 HIS A C 1
ATOM 852 O O . HIS A 1 101 ? -15.887 4.261 3.600 1.00 82.81 101 HIS A O 1
ATOM 858 N N . GLY A 1 102 ? -14.399 2.584 3.612 1.00 81.06 102 GLY A N 1
ATOM 859 C CA . GLY A 1 102 ? -13.607 3.115 2.501 1.00 81.06 102 GLY A CA 1
ATOM 860 C C . GLY A 1 102 ? -13.717 2.308 1.221 1.00 81.06 102 GLY A C 1
ATOM 861 O O . GLY A 1 102 ? -14.425 1.308 1.179 1.00 81.06 102 GLY A O 1
ATOM 862 N N . PRO A 1 103 ? -13.000 2.750 0.179 1.00 88.94 103 PRO A N 1
ATOM 863 C CA . PRO A 1 103 ? -12.919 1.990 -1.049 1.00 88.94 103 PRO A CA 1
ATOM 864 C C . PRO A 1 103 ? -12.196 0.662 -0.817 1.00 88.94 103 PRO A C 1
ATOM 866 O O . PRO A 1 103 ? -11.254 0.587 -0.022 1.00 88.94 103 PRO A O 1
ATOM 869 N N . ARG A 1 104 ? -12.610 -0.359 -1.564 1.00 91.50 104 ARG A N 1
ATOM 870 C CA . ARG A 1 104 ? -11.857 -1.607 -1.719 1.00 91.50 104 ARG A CA 1
ATOM 871 C C . ARG A 1 104 ? -11.139 -1.543 -3.042 1.00 91.50 104 ARG A C 1
ATOM 873 O O . ARG A 1 104 ? -11.733 -1.133 -4.034 1.00 91.50 104 ARG A O 1
ATOM 880 N N . PHE A 1 105 ? -9.885 -1.943 -3.061 1.00 92.75 105 PHE A N 1
ATOM 881 C CA . PHE A 1 105 ? -9.191 -2.195 -4.309 1.00 92.75 105 PHE A CA 1
ATOM 882 C C . PHE A 1 105 ? -8.055 -3.166 -4.068 1.00 92.75 105 PHE A C 1
ATOM 884 O O . PHE A 1 105 ? -7.504 -3.266 -2.968 1.00 92.75 105 PHE A O 1
ATOM 891 N N . ASP A 1 106 ? -7.709 -3.848 -5.140 1.00 93.38 106 ASP A N 1
ATOM 892 C CA . ASP A 1 106 ? -6.554 -4.710 -5.218 1.00 93.38 106 ASP A CA 1
ATOM 893 C C . ASP A 1 106 ? -5.573 -4.056 -6.199 1.00 93.38 106 ASP A C 1
ATOM 895 O O . ASP A 1 106 ? -5.981 -3.354 -7.132 1.00 93.38 106 ASP A O 1
ATOM 899 N N . MET A 1 107 ? -4.271 -4.192 -5.956 1.00 91.88 107 MET A N 1
ATOM 900 C CA . MET A 1 107 ? -3.266 -3.459 -6.715 1.00 91.88 107 MET A CA 1
ATOM 901 C C . MET A 1 107 ? -2.040 -4.292 -7.071 1.00 91.88 107 MET A C 1
ATOM 903 O O . MET A 1 107 ? -1.472 -4.999 -6.240 1.00 91.88 107 MET A O 1
ATOM 907 N N . LEU A 1 108 ? -1.607 -4.130 -8.322 1.00 89.44 108 LEU A N 1
ATOM 908 C CA . LEU A 1 108 ? -0.299 -4.560 -8.815 1.00 89.44 108 LEU A CA 1
ATOM 909 C C . LEU A 1 108 ? 0.663 -3.381 -8.791 1.00 89.44 108 LEU A C 1
ATOM 911 O O . LEU A 1 108 ? 0.261 -2.252 -9.074 1.00 89.44 108 LEU A O 1
ATOM 915 N N . TYR A 1 109 ? 1.934 -3.640 -8.509 1.00 89.25 109 TYR A N 1
ATOM 916 C CA . TYR A 1 109 ? 2.938 -2.603 -8.300 1.00 89.25 109 TYR A CA 1
ATOM 917 C C . TYR A 1 109 ? 4.016 -2.597 -9.401 1.00 89.25 109 TYR A C 1
ATOM 919 O O . TYR A 1 109 ? 4.208 -3.542 -10.160 1.00 89.25 109 TYR A O 1
ATOM 927 N N . LYS A 1 110 ? 4.710 -1.475 -9.535 1.00 90.69 110 LYS A N 1
ATOM 928 C CA . LYS A 1 110 ? 5.939 -1.298 -10.316 1.00 90.69 110 LYS A CA 1
ATOM 929 C C . LYS A 1 110 ? 6.738 -0.235 -9.586 1.00 90.69 110 LYS A C 1
ATOM 931 O O . LYS A 1 110 ? 6.187 0.824 -9.305 1.00 90.69 110 LYS A O 1
ATOM 936 N N . ILE A 1 111 ? 8.005 -0.497 -9.294 1.00 90.94 111 ILE A N 1
ATOM 937 C CA . ILE A 1 111 ? 8.860 0.412 -8.528 1.00 90.94 111 ILE A CA 1
ATOM 938 C C . ILE A 1 111 ? 10.086 0.763 -9.359 1.00 90.94 111 ILE A C 1
ATOM 940 O O . ILE A 1 111 ? 10.737 -0.112 -9.933 1.00 90.94 111 ILE A O 1
ATOM 944 N N . TRP A 1 112 ? 10.416 2.048 -9.393 1.00 90.88 112 TRP A N 1
ATOM 945 C CA . TRP A 1 112 ? 11.681 2.541 -9.921 1.00 90.88 112 TRP A CA 1
ATOM 946 C C . TRP A 1 112 ? 12.284 3.587 -8.994 1.00 90.88 112 TRP A C 1
ATOM 948 O O . TRP A 1 112 ? 11.606 4.215 -8.173 1.00 90.88 112 TRP A O 1
ATOM 958 N N . ARG A 1 113 ? 13.597 3.747 -9.122 1.00 87.31 113 ARG A N 1
ATOM 959 C CA . ARG A 1 113 ? 14.384 4.712 -8.365 1.00 87.31 113 ARG A CA 1
ATOM 960 C C . ARG A 1 113 ? 14.495 5.996 -9.172 1.00 87.31 113 ARG A C 1
ATOM 962 O O . ARG A 1 113 ? 15.278 6.059 -10.111 1.00 87.31 113 ARG A O 1
ATOM 969 N N . GLY A 1 114 ? 13.695 6.995 -8.821 1.00 84.94 114 GLY A N 1
ATOM 970 C CA . GLY A 1 114 ? 13.743 8.306 -9.457 1.00 84.94 114 GLY A CA 1
ATOM 971 C C . GLY A 1 114 ? 12.422 9.064 -9.358 1.00 84.94 114 GLY A C 1
ATOM 972 O O . GLY A 1 114 ? 11.385 8.468 -9.033 1.00 84.94 114 GLY A O 1
ATOM 973 N N . PRO A 1 115 ? 12.447 10.374 -9.649 1.00 82.31 115 PRO A N 1
ATOM 974 C CA . PRO A 1 115 ? 11.246 11.193 -9.710 1.00 82.31 115 PRO A CA 1
ATOM 975 C C . PRO A 1 115 ? 10.336 10.739 -10.859 1.00 82.31 115 PRO A C 1
ATOM 977 O O . PRO A 1 115 ? 10.771 10.113 -11.826 1.00 82.31 115 PRO A O 1
ATOM 980 N N . LEU A 1 116 ? 9.052 11.096 -10.780 1.00 83.81 116 LEU A N 1
ATOM 981 C CA . LEU A 1 116 ? 8.060 10.767 -11.811 1.00 83.81 116 LEU A CA 1
ATOM 982 C C . LEU A 1 116 ? 8.493 11.179 -13.230 1.00 83.81 116 LEU A C 1
ATOM 984 O O . LEU A 1 116 ? 8.280 10.425 -14.175 1.00 83.81 116 LEU A O 1
ATOM 988 N N . HIS A 1 117 ? 9.097 12.360 -13.389 1.00 79.56 117 HIS A N 1
ATOM 989 C CA . HIS A 1 117 ? 9.454 12.900 -14.707 1.00 79.56 117 HIS A CA 1
ATOM 990 C C . HIS A 1 117 ? 10.488 12.043 -15.463 1.00 79.56 117 HIS A C 1
ATOM 992 O O . HIS A 1 117 ? 10.581 12.126 -16.683 1.00 79.56 117 HIS A O 1
ATOM 998 N N . GLU A 1 118 ? 11.218 11.174 -14.760 1.00 80.31 118 GLU A N 1
ATOM 999 C CA . GLU A 1 118 ? 12.309 10.371 -15.313 1.00 80.31 118 GLU A CA 1
ATOM 1000 C C . GLU A 1 118 ? 11.936 8.889 -15.508 1.00 80.31 118 GLU A C 1
ATOM 1002 O O . GLU A 1 118 ? 12.816 8.033 -15.504 1.00 80.31 118 GLU A O 1
ATOM 1007 N N . GLU A 1 119 ? 10.654 8.541 -15.716 1.00 76.56 119 GLU A N 1
ATOM 1008 C CA . GLU A 1 119 ? 10.218 7.129 -15.854 1.00 76.56 119 GLU A CA 1
ATOM 1009 C C . GLU A 1 119 ? 11.008 6.341 -16.925 1.00 76.56 119 GLU A C 1
ATOM 1011 O O . GLU A 1 119 ? 11.226 5.141 -16.760 1.00 76.56 119 GLU A O 1
ATOM 1016 N N . GLY A 1 120 ? 11.438 6.991 -18.013 1.00 75.88 120 GLY A N 1
ATOM 1017 C CA . GLY A 1 120 ? 12.150 6.338 -19.121 1.00 75.88 120 GLY A CA 1
ATOM 1018 C C . GLY A 1 120 ? 13.646 6.094 -18.889 1.00 75.88 120 GLY A C 1
ATOM 1019 O O . GLY A 1 120 ? 14.214 5.206 -19.520 1.00 75.88 120 GLY A O 1
ATOM 1020 N N . THR A 1 121 ? 14.273 6.858 -17.996 1.00 81.06 121 THR A N 1
ATOM 1021 C CA . THR A 1 121 ? 15.729 6.817 -17.755 1.00 81.06 121 THR A CA 1
ATOM 1022 C C . THR A 1 121 ? 16.061 6.200 -16.399 1.00 81.06 121 THR A C 1
ATOM 1024 O O . THR A 1 121 ? 17.154 5.673 -16.204 1.00 81.06 121 THR A O 1
ATOM 1027 N N . ALA A 1 122 ? 15.117 6.258 -15.458 1.00 83.88 122 ALA A N 1
ATOM 1028 C CA . ALA A 1 122 ? 15.289 5.772 -14.104 1.00 83.88 122 ALA A CA 1
ATOM 1029 C C . ALA A 1 122 ? 15.523 4.258 -14.042 1.00 83.88 122 ALA A C 1
ATOM 1031 O O . ALA A 1 122 ? 14.954 3.463 -14.796 1.00 83.88 122 ALA A O 1
ATOM 1032 N N . GLU A 1 123 ? 16.326 3.848 -13.063 1.00 86.38 123 GLU A N 1
ATOM 1033 C CA . GLU A 1 123 ? 16.597 2.441 -12.819 1.00 86.38 123 GLU A CA 1
ATOM 1034 C C . GLU A 1 123 ? 15.344 1.752 -12.260 1.00 86.38 123 GLU A C 1
ATOM 1036 O O . GLU A 1 123 ? 14.841 2.076 -11.175 1.00 86.38 123 GLU A O 1
ATOM 1041 N N . VAL A 1 124 ? 14.835 0.779 -13.013 1.00 89.56 124 VAL A N 1
ATOM 1042 C CA . VAL A 1 124 ? 13.679 -0.022 -12.617 1.00 89.56 124 VAL A CA 1
ATOM 1043 C C . VAL A 1 124 ? 14.117 -1.063 -11.597 1.00 89.56 124 VAL A C 1
ATOM 1045 O O . VAL A 1 124 ? 14.868 -1.980 -11.911 1.00 89.56 124 VAL A O 1
ATOM 1048 N N . GLU A 1 125 ? 13.597 -0.944 -10.382 1.00 89.31 125 GLU A N 1
ATOM 1049 C CA . GLU A 1 125 ? 13.893 -1.879 -9.301 1.00 89.31 125 GLU A CA 1
ATOM 1050 C C . GLU A 1 125 ? 13.026 -3.131 -9.395 1.00 89.31 125 GLU A C 1
ATOM 1052 O O . GLU A 1 125 ? 13.518 -4.247 -9.240 1.00 89.31 125 GLU A O 1
ATOM 1057 N N . TRP A 1 126 ? 11.731 -2.961 -9.676 1.00 89.31 126 TRP A N 1
ATOM 1058 C CA . TRP A 1 126 ? 10.827 -4.091 -9.825 1.00 89.31 126 TRP A CA 1
ATOM 1059 C C . TRP A 1 126 ? 9.672 -3.806 -10.782 1.00 89.31 126 TRP A C 1
ATOM 1061 O O . TRP A 1 126 ? 9.051 -2.742 -10.747 1.00 89.31 126 TRP A O 1
ATOM 1071 N N . VAL A 1 127 ? 9.358 -4.798 -11.614 1.00 89.19 127 VAL A N 1
ATOM 1072 C CA . VAL A 1 127 ? 8.216 -4.812 -12.535 1.00 89.19 127 VAL A CA 1
ATOM 1073 C C . VAL A 1 127 ? 7.592 -6.197 -12.516 1.00 89.19 127 VAL A C 1
ATOM 1075 O O . VAL A 1 127 ? 8.297 -7.196 -12.671 1.00 89.19 127 VAL A O 1
ATOM 1078 N N . PHE A 1 128 ? 6.266 -6.239 -12.432 1.00 84.50 128 PHE A N 1
ATOM 1079 C CA . PHE A 1 128 ? 5.497 -7.454 -12.651 1.00 84.50 128 PHE A CA 1
ATOM 1080 C C . PHE A 1 128 ? 5.613 -7.922 -14.114 1.00 84.50 128 PHE A C 1
ATOM 1082 O O . PHE A 1 128 ? 5.280 -7.182 -15.044 1.00 84.50 128 PHE A O 1
ATOM 1089 N N . ARG A 1 129 ? 6.105 -9.150 -14.334 1.00 85.88 129 ARG A N 1
ATOM 1090 C CA . ARG A 1 129 ? 6.316 -9.744 -15.669 1.00 85.88 129 ARG A CA 1
ATOM 1091 C C . ARG A 1 129 ? 5.445 -10.999 -15.845 1.00 85.88 129 ARG A C 1
ATOM 1093 O O . ARG A 1 129 ? 5.914 -12.094 -15.539 1.00 85.88 129 ARG A O 1
ATOM 1100 N N . PRO A 1 130 ? 4.212 -10.872 -16.372 1.00 80.19 130 PRO A N 1
ATOM 1101 C CA . PRO A 1 130 ? 3.264 -11.989 -16.440 1.00 80.19 130 PRO A CA 1
ATOM 1102 C C . PRO A 1 130 ? 3.668 -13.080 -17.442 1.00 80.19 130 PRO A C 1
ATOM 1104 O O . PRO A 1 130 ? 3.364 -14.247 -17.242 1.00 80.19 130 PRO A O 1
ATOM 1107 N N . TYR A 1 131 ? 4.390 -12.727 -18.508 1.00 83.06 131 TYR A N 1
ATOM 1108 C CA . TYR A 1 131 ? 4.711 -13.648 -19.608 1.00 83.06 131 TYR A CA 1
ATOM 1109 C C . TYR A 1 131 ? 5.925 -14.558 -19.347 1.00 83.06 131 TYR A C 1
ATOM 1111 O O . TYR A 1 131 ? 6.465 -15.158 -20.274 1.00 83.06 131 TYR A O 1
ATOM 1119 N N . MET A 1 132 ? 6.395 -14.656 -18.101 1.00 85.75 132 MET A N 1
ATOM 1120 C CA . MET A 1 132 ? 7.450 -15.600 -17.730 1.00 85.75 132 MET A CA 1
ATOM 1121 C C . MET A 1 132 ? 6.825 -16.932 -17.313 1.00 85.75 132 MET A C 1
ATOM 1123 O O . MET A 1 132 ? 5.970 -16.969 -16.437 1.00 85.75 132 MET A O 1
ATOM 1127 N N . ASN A 1 133 ? 7.308 -18.047 -17.865 1.00 81.94 133 ASN A N 1
ATOM 1128 C CA . ASN A 1 133 ? 6.777 -19.387 -17.566 1.00 81.94 133 ASN A CA 1
ATOM 1129 C C . ASN A 1 133 ? 6.861 -19.757 -16.067 1.00 81.94 133 ASN A C 1
ATOM 1131 O O . ASN A 1 133 ? 6.091 -20.561 -15.566 1.00 81.94 133 ASN A O 1
ATOM 1135 N N . THR A 1 134 ? 7.786 -19.153 -15.317 1.00 83.00 134 THR A N 1
ATOM 1136 C CA . THR A 1 134 ? 7.924 -19.367 -13.868 1.00 83.00 134 THR A CA 1
ATOM 1137 C C . THR A 1 134 ? 7.191 -18.329 -13.018 1.00 83.00 134 THR A C 1
ATOM 1139 O O . THR A 1 134 ? 7.362 -18.354 -11.805 1.00 83.00 134 THR A O 1
ATOM 1142 N N . ALA A 1 135 ? 6.455 -17.383 -13.614 1.00 76.19 135 ALA A N 1
ATOM 1143 C CA . ALA A 1 135 ? 5.844 -16.272 -12.880 1.00 76.19 135 ALA A CA 1
ATOM 1144 C C . ALA A 1 135 ? 4.861 -16.767 -11.814 1.00 76.19 135 ALA A C 1
ATOM 1146 O O . ALA A 1 135 ? 4.971 -16.364 -10.668 1.00 76.19 135 ALA A O 1
ATOM 1147 N N . TYR A 1 136 ? 3.993 -17.719 -12.164 1.00 76.00 136 TYR A N 1
ATOM 1148 C CA . TYR A 1 136 ? 2.972 -18.250 -11.254 1.00 76.00 136 TYR A CA 1
ATOM 1149 C C . TYR A 1 136 ? 3.526 -19.055 -10.067 1.00 76.00 136 TYR A C 1
ATOM 1151 O O . TYR A 1 136 ? 2.789 -19.353 -9.140 1.00 76.00 136 TYR A O 1
ATOM 1159 N N . LYS A 1 137 ? 4.805 -19.458 -10.101 1.00 81.44 137 LYS A N 1
ATOM 1160 C CA . LYS A 1 137 ? 5.443 -20.229 -9.016 1.00 81.44 137 LYS A CA 1
ATOM 1161 C C . LYS A 1 137 ? 6.218 -19.360 -8.035 1.00 81.44 137 LYS A C 1
ATOM 1163 O O . LYS A 1 137 ? 6.754 -19.878 -7.062 1.00 81.44 137 LYS A O 1
ATOM 1168 N N . ARG A 1 138 ? 6.420 -18.085 -8.360 1.00 79.81 138 ARG A N 1
ATOM 1169 C CA . ARG A 1 138 ? 7.267 -17.189 -7.579 1.00 79.81 138 ARG A CA 1
ATOM 1170 C C . ARG A 1 138 ? 6.362 -16.276 -6.779 1.00 79.81 138 ARG A C 1
ATOM 1172 O O . ARG A 1 138 ? 5.570 -15.572 -7.385 1.00 79.81 138 ARG A O 1
ATOM 1179 N N . CYS A 1 139 ? 6.545 -16.286 -5.465 1.00 81.62 139 CYS A N 1
ATOM 1180 C CA . CYS A 1 139 ? 6.058 -15.235 -4.591 1.00 81.62 139 CYS A CA 1
ATOM 1181 C C . CYS A 1 139 ? 7.224 -14.280 -4.294 1.00 81.62 139 CYS A C 1
ATOM 1183 O O . CYS A 1 139 ? 8.329 -14.718 -3.956 1.00 81.62 139 CYS A O 1
ATOM 1185 N N . PHE A 1 140 ? 7.019 -12.984 -4.502 1.00 84.44 140 PHE A N 1
ATOM 1186 C CA . PHE A 1 140 ? 8.024 -11.941 -4.313 1.00 84.44 140 PHE A CA 1
ATOM 1187 C C . PHE A 1 140 ? 7.790 -11.113 -3.045 1.00 84.44 140 PHE A C 1
ATOM 1189 O O . PHE A 1 140 ? 8.735 -10.484 -2.553 1.00 84.44 140 PHE A O 1
ATOM 1196 N N . LEU A 1 141 ? 6.562 -11.065 -2.530 1.00 83.25 141 LEU A N 1
ATOM 1197 C CA . LEU A 1 141 ? 6.160 -10.210 -1.416 1.00 83.25 141 LEU A CA 1
ATOM 1198 C C . LEU A 1 141 ? 6.138 -10.919 -0.061 1.00 83.25 141 LEU A C 1
ATOM 1200 O O . LEU A 1 141 ? 6.566 -10.313 0.931 1.00 83.25 141 LEU A O 1
ATOM 1204 N N . SER A 1 142 ? 5.701 -12.173 -0.003 1.00 82.69 142 SER A N 1
ATOM 1205 C CA . SER A 1 142 ? 5.781 -13.005 1.196 1.00 82.69 142 SER A CA 1
ATOM 1206 C C . SER A 1 142 ? 6.816 -14.114 1.041 1.00 82.69 142 SER A C 1
ATOM 1208 O O . SER A 1 142 ? 7.120 -14.607 -0.043 1.00 82.69 142 SER A O 1
ATOM 1210 N N . THR A 1 143 ? 7.415 -14.460 2.172 1.00 78.38 143 THR A N 1
ATOM 1211 C CA . THR A 1 143 ? 8.031 -15.768 2.358 1.00 78.38 143 THR A CA 1
ATOM 1212 C C . THR A 1 143 ? 6.968 -16.577 3.083 1.00 78.38 143 THR A C 1
ATOM 1214 O O . THR A 1 143 ? 6.376 -16.029 4.012 1.00 78.38 143 THR A O 1
ATOM 1217 N N . GLU A 1 144 ? 6.695 -17.819 2.678 1.00 63.75 144 GLU A N 1
ATOM 1218 C CA . GLU A 1 144 ? 5.857 -18.700 3.494 1.00 63.75 144 GLU A CA 1
ATOM 1219 C C . GLU A 1 144 ? 6.518 -18.819 4.868 1.00 63.75 144 GLU A C 1
ATOM 1221 O O . GLU A 1 144 ? 7.575 -19.438 5.015 1.00 63.75 144 GLU A O 1
ATOM 1226 N N . GLU A 1 145 ? 5.963 -18.123 5.856 1.00 52.47 145 GLU A N 1
ATOM 1227 C CA . GLU A 1 145 ? 6.375 -18.293 7.236 1.00 52.47 145 GLU A CA 1
ATOM 1228 C C . GLU A 1 145 ? 5.882 -19.674 7.647 1.00 52.47 145 GLU A C 1
ATOM 1230 O O . GLU A 1 145 ? 4.684 -19.943 7.738 1.00 52.47 145 GLU A O 1
ATOM 1235 N N . GLY A 1 146 ? 6.840 -20.589 7.790 1.00 43.66 146 GLY A N 1
ATOM 1236 C CA . GLY A 1 146 ? 6.610 -21.841 8.475 1.00 43.66 146 GLY A CA 1
ATOM 1237 C C . GLY A 1 146 ? 6.076 -21.521 9.862 1.00 43.66 146 GLY A C 1
ATOM 1238 O O . GLY A 1 146 ? 6.758 -20.849 10.621 1.00 43.66 146 GLY A O 1
ATOM 1239 N N . ASN A 1 147 ? 4.851 -21.980 10.110 1.00 32.72 147 ASN A N 1
ATOM 1240 C CA . ASN A 1 147 ? 4.249 -22.297 11.399 1.00 32.72 147 ASN A CA 1
ATOM 1241 C C . ASN A 1 147 ? 4.986 -21.683 12.603 1.00 32.72 147 ASN A C 1
ATOM 1243 O O . ASN A 1 147 ? 5.994 -22.238 13.043 1.00 32.72 147 ASN A O 1
ATOM 1247 N N . ASP A 1 148 ? 4.462 -20.575 13.128 1.00 39.91 148 ASP A N 1
ATOM 1248 C CA . ASP A 1 148 ? 4.849 -20.019 14.423 1.00 39.91 148 ASP A CA 1
ATOM 1249 C C . ASP A 1 148 ? 4.672 -21.102 15.506 1.00 39.91 148 ASP A C 1
ATOM 1251 O O . ASP A 1 148 ? 3.591 -21.290 16.059 1.00 39.91 148 ASP A O 1
ATOM 1255 N N . THR A 1 149 ? 5.716 -21.888 15.773 1.00 38.81 149 THR A N 1
ATOM 1256 C CA . THR A 1 149 ? 5.853 -22.586 17.050 1.00 38.81 149 THR A CA 1
ATOM 1257 C C . THR A 1 149 ? 6.332 -21.562 18.057 1.00 38.81 149 THR A C 1
ATOM 1259 O O . THR A 1 149 ? 7.413 -20.998 17.901 1.00 38.81 149 THR A O 1
ATOM 1262 N N . ASP A 1 150 ? 5.491 -21.331 19.056 1.00 38.00 150 ASP A N 1
ATOM 1263 C CA . ASP A 1 150 ? 5.726 -20.484 20.214 1.00 38.00 150 ASP A CA 1
ATOM 1264 C C . ASP A 1 150 ? 7.083 -20.797 20.878 1.00 38.00 150 ASP A C 1
ATOM 1266 O O . ASP A 1 150 ? 7.203 -21.726 21.677 1.00 38.00 150 ASP A O 1
ATOM 1270 N N . ASP A 1 151 ? 8.121 -20.018 20.563 1.00 40.69 151 ASP A N 1
ATOM 1271 C CA . ASP A 1 151 ? 9.356 -19.984 21.348 1.00 40.69 151 ASP A CA 1
ATOM 1272 C C . ASP A 1 151 ? 9.133 -19.065 22.564 1.00 40.69 151 ASP A C 1
ATOM 1274 O O . ASP A 1 151 ? 9.388 -17.858 22.538 1.00 40.69 151 ASP A O 1
ATOM 1278 N N . GLU A 1 152 ? 8.622 -19.657 23.645 1.00 43.56 152 GLU A N 1
ATOM 1279 C CA . GLU A 1 152 ? 8.666 -19.100 25.002 1.00 43.56 152 GLU A CA 1
ATOM 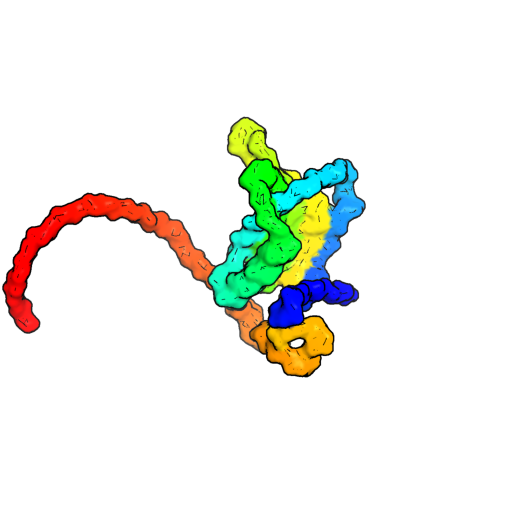1280 C C . GLU A 1 152 ? 10.133 -18.831 25.419 1.00 43.56 152 GLU A C 1
ATOM 1282 O O . GLU A 1 152 ? 10.972 -19.738 25.362 1.00 43.56 152 GLU A O 1
ATOM 1287 N N . PRO A 1 153 ? 10.495 -17.619 25.883 1.00 38.34 153 PRO A N 1
ATOM 1288 C CA . PRO A 1 153 ? 11.826 -17.362 26.417 1.00 38.34 153 PRO A CA 1
ATOM 1289 C C . PRO A 1 153 ? 11.924 -17.826 27.882 1.00 38.34 153 PRO A C 1
ATOM 1291 O O . PRO A 1 153 ? 11.633 -17.073 28.811 1.00 38.34 153 PRO A O 1
ATOM 1294 N N . GLU A 1 154 ? 12.398 -19.054 28.103 1.00 37.28 154 GLU A N 1
ATOM 1295 C CA . GLU A 1 154 ? 12.802 -19.540 29.432 1.00 37.28 154 GLU A CA 1
ATOM 1296 C C . GLU A 1 154 ? 13.990 -18.715 29.974 1.00 37.28 154 GLU A C 1
ATOM 1298 O O . GLU A 1 154 ? 15.095 -18.682 29.420 1.00 37.28 154 GLU A O 1
ATOM 1303 N N . ALA A 1 155 ? 13.745 -18.011 31.079 1.00 34.62 155 ALA A N 1
ATOM 1304 C CA . ALA A 1 155 ? 14.693 -17.134 31.747 1.00 34.62 155 ALA A CA 1
ATOM 1305 C C . ALA A 1 155 ? 15.697 -17.904 32.631 1.00 34.62 155 ALA A C 1
ATOM 1307 O O . ALA A 1 155 ? 15.325 -18.589 33.574 1.00 34.62 155 ALA A O 1
ATOM 1308 N N . GLY A 1 156 ? 16.991 -17.687 32.365 1.00 31.36 156 GLY A N 1
ATOM 1309 C CA . GLY A 1 156 ? 18.105 -17.581 33.323 1.00 31.36 156 GLY A CA 1
ATOM 1310 C C . GLY A 1 156 ? 18.232 -18.566 34.501 1.00 31.36 156 GLY A C 1
ATOM 1311 O O . GLY A 1 156 ? 17.595 -18.408 35.537 1.00 31.36 156 GLY A O 1
ATOM 1312 N N . GLY A 1 157 ? 19.252 -19.433 34.443 1.00 28.09 157 GLY A N 1
ATOM 1313 C CA . GLY A 1 157 ? 19.766 -20.188 35.592 1.00 28.09 157 GLY A CA 1
ATOM 1314 C C . GLY A 1 157 ? 21.272 -20.463 35.495 1.00 28.09 157 GLY A C 1
ATOM 1315 O O . GLY A 1 157 ? 21.775 -20.939 34.487 1.00 28.09 157 GLY A O 1
ATOM 1316 N N . THR A 1 158 ? 22.003 -20.115 36.548 1.00 31.14 158 THR A N 1
ATOM 1317 C CA . THR A 1 158 ? 23.468 -20.028 36.672 1.00 31.14 158 THR A CA 1
ATOM 1318 C C . THR A 1 158 ? 24.186 -21.381 36.839 1.00 31.14 158 THR A C 1
ATOM 1320 O O . THR A 1 158 ? 23.723 -22.223 37.597 1.00 31.14 158 THR A O 1
ATOM 1323 N N . ASN A 1 159 ? 25.384 -21.562 36.253 1.00 28.23 159 ASN A N 1
ATOM 1324 C CA . ASN A 1 159 ? 26.657 -21.756 36.985 1.00 28.23 159 ASN A CA 1
ATOM 1325 C C . ASN A 1 159 ? 27.840 -22.157 36.086 1.00 28.23 159 ASN A C 1
ATOM 1327 O O . ASN A 1 159 ? 27.768 -23.060 35.259 1.00 28.23 159 ASN A O 1
ATOM 1331 N N . ALA A 1 160 ? 28.988 -21.546 36.370 1.00 37.03 160 ALA A N 1
ATOM 1332 C CA . ALA A 1 160 ? 30.296 -21.953 35.888 1.00 37.03 160 ALA A CA 1
ATOM 1333 C C . ALA A 1 160 ? 30.761 -23.270 36.540 1.00 37.03 160 ALA A C 1
ATOM 1335 O O . ALA A 1 160 ? 30.658 -23.414 37.759 1.00 37.03 160 ALA A O 1
ATOM 1336 N N . LYS A 1 161 ? 31.391 -24.173 35.767 1.00 35.47 161 LYS A N 1
ATOM 1337 C CA . LYS A 1 161 ? 32.501 -25.038 36.231 1.00 35.47 161 LYS A CA 1
ATOM 1338 C C . LYS A 1 161 ? 33.194 -25.806 35.086 1.00 35.47 161 LYS A C 1
ATOM 1340 O O . LYS A 1 161 ? 32.616 -26.682 34.468 1.00 35.47 161 LYS A O 1
ATOM 1345 N N . LYS A 1 162 ? 34.501 -25.526 34.975 1.00 41.19 162 LYS A N 1
ATOM 1346 C CA . LYS A 1 162 ? 35.640 -26.436 34.707 1.00 41.19 162 LYS A CA 1
ATOM 1347 C C . LYS A 1 162 ? 35.809 -27.130 33.336 1.00 41.19 162 LYS A C 1
ATOM 1349 O O . LYS A 1 162 ? 35.260 -28.184 33.074 1.00 41.19 162 LYS A O 1
ATOM 1354 N N . ARG A 1 163 ? 36.813 -26.615 32.606 1.00 32.12 163 ARG A N 1
ATOM 1355 C CA . ARG A 1 163 ? 38.101 -27.266 32.237 1.00 32.12 163 ARG A CA 1
ATOM 1356 C C . ARG A 1 163 ? 38.096 -28.751 31.786 1.00 32.12 163 ARG A C 1
ATOM 1358 O O . ARG A 1 163 ? 38.058 -29.636 32.627 1.00 32.12 163 ARG A O 1
ATOM 1365 N N . LEU A 1 164 ? 38.493 -28.914 30.512 1.00 38.91 164 LEU A N 1
ATOM 1366 C CA . LEU A 1 164 ? 39.642 -29.696 29.988 1.00 38.91 164 LEU A CA 1
ATOM 1367 C C . LEU A 1 164 ? 39.553 -31.244 29.868 1.00 38.91 164 LEU A C 1
ATOM 1369 O O . LEU A 1 164 ? 39.646 -31.928 30.880 1.00 38.91 164 LEU A O 1
ATOM 1373 N N . LYS A 1 165 ? 39.610 -31.759 28.618 1.00 34.19 165 LYS A N 1
ATOM 1374 C CA . LYS A 1 165 ? 40.601 -32.716 28.023 1.00 34.19 16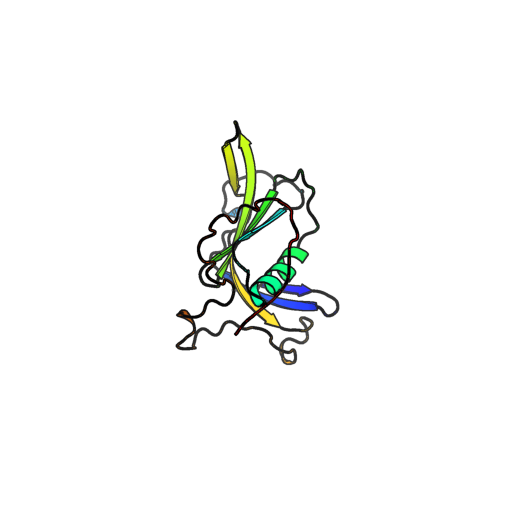5 LYS A CA 1
ATOM 1375 C C . LYS A 1 165 ? 39.993 -33.769 27.071 1.00 34.19 165 LYS A C 1
ATOM 1377 O O . LYS A 1 165 ? 39.037 -34.428 27.451 1.00 34.19 165 LYS A O 1
ATOM 1382 N N . GLY A 1 166 ? 40.729 -34.027 25.975 1.00 36.53 166 GLY A N 1
ATOM 1383 C CA . GLY A 1 166 ? 40.781 -35.282 25.190 1.00 36.53 166 GLY A CA 1
ATOM 1384 C C . GLY A 1 166 ? 39.625 -35.449 24.199 1.00 36.53 166 GLY A C 1
ATOM 1385 O O . GLY A 1 166 ? 38.491 -35.209 24.577 1.00 36.53 166 GLY A O 1
ATOM 1386 N N . LEU A 1 167 ? 39.802 -35.822 22.933 1.00 36.97 167 LEU A N 1
ATOM 1387 C CA . LEU A 1 167 ? 40.885 -36.475 22.195 1.00 36.97 167 LEU A CA 1
ATOM 1388 C C . LEU A 1 167 ? 40.917 -35.881 20.776 1.00 36.97 167 LEU A C 1
ATOM 1390 O O . LEU A 1 167 ? 39.819 -35.531 20.289 1.00 36.97 167 LEU A O 1
#

Secondary structure (DSSP, 8-state):
-PPEEEE-TTT-EEEEEEEEEEE-GGGS--PPPPP-SPPEEEEES--SHHHHHHHHHHHTTSPPPPTT--EEEEEEEETTEEEEEEEEEEEETTEEEEEE-S-EEEEEEEEEES-GGGTTTSEEEEE--TT-TTGGG--SS--------------------------

Organism: Hydatigena taeniaeformis (NCBI:txid6205)

Sequence (167 aa):
MFPNLLSHLPFGPTAKFTLFNVLMRHDFEEKGRGSGAYPQHLFHGLNTNLGRRVRCILKHLFPVPKEETKRVVVWYEDEDIIRFRHHTYKYVDRVLETEEHGPRFDMLYKIWRGPLHEEGTAEVEWVFRPYMNTAYKRCFLSTEEGNDTDDEPEAGGTNAKKRLKGL

Foldseek 3Di:
DDWDKAFDPDFFKIKIKDKDPKDFLVNDDPDDDDDPFWADEAEAFQPAPNSVVVVVSVVVVTDDGDPPAQKHWYWYDDQQKTKIFTWGWDQDPNDIDIDGRGMTIIIDMWMFGGGPVCPPPTHTPDDQDPPDPCNSVDDRRGDPPPDPDDPDDDDDDDDDDDDDDDD

Radius of gyration: 22.1 Å; chains: 1; bounding box: 66×52×57 Å

InterPro domains:
  IPR007109 Brix domain [PF04427] (7-107)
  IPR007109 Brix domain [PS50833] (1-118)
  IPR044281 U3 snoRNP protein/Ribosome production factor 1 [PTHR22734] (6-140)